Protein AF-A0A2X0MAC1-F1 (afdb_monomer_lite)

Radius of gyration: 26.38 Å; chains: 1; bounding box: 80×85×60 Å

Secondary structure (DSSP, 8-state):
------------------------HHHHHHH-GGGGSHHHHHHHS--GGGGTT-HHHHHHHHHHHHHHHHHHHHTTTTSS-SS----SHHHHHHT-BTTTBS-TTHHHHHHHHT---------PPPP--

Sequence (129 aa):
MASSSTSTSTAEPTVAHSPHAPLTATSYLSSLPELSTARGQFLYSSFSSRKQSNPTGYAGALSWWRNQLVHMTSQALLGDHRLVIKVDDDLRHLLRTHKLGRPASLATVIVSHKSRPFIASSQIAPLGT

InterPro domains:
  IPR058720 CHMP7, N-terminal winged helix domain [PF25880] (37-111)

pLDDT: mean 74.37, std 16.64, range [36.12, 91.56]

Organism: NCBI:txid796604

Foldseek 3Di:
DDDDDDDDDDDDDDPDDDPPDPPALQVVCVPDVCCVDVNVLVLLDACLVCCVVCVPSVVVSLVVVVVSVLVCLCVCNQHPHNPDHDPDVVSQVSNAYPPNGGRPNPVVSVVVVVDDDDPPPDDDDDDDD

Structure (mmCIF, N/CA/C/O backbone):
data_AF-A0A2X0MAC1-F1
#
_entry.id   AF-A0A2X0MAC1-F1
#
loop_
_atom_site.group_PDB
_atom_site.id
_atom_site.type_symbol
_atom_site.label_atom_id
_atom_site.label_alt_id
_atom_site.label_comp_id
_atom_site.label_asym_id
_atom_site.label_entity_id
_atom_site.label_seq_id
_atom_site.pdbx_PDB_ins_code
_atom_site.Cartn_x
_atom_site.Cartn_y
_atom_site.Cartn_z
_atom_site.occupancy
_atom_site.B_iso_or_equiv
_atom_site.auth_seq_id
_atom_site.auth_comp_id
_atom_site.auth_asym_id
_atom_site.auth_ato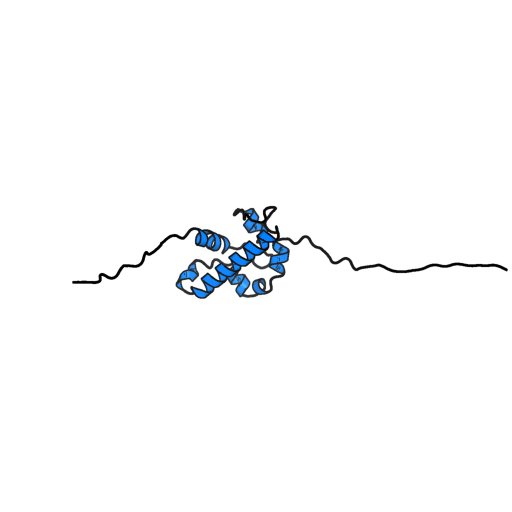m_id
_atom_site.pdbx_PDB_model_num
ATOM 1 N N . MET A 1 1 ? -36.566 48.972 48.754 1.00 41.34 1 MET A N 1
ATOM 2 C CA . MET A 1 1 ? -37.464 49.066 47.581 1.00 41.34 1 MET A CA 1
ATOM 3 C C . MET A 1 1 ? -36.609 48.724 46.359 1.00 41.34 1 MET A C 1
ATOM 5 O O . MET A 1 1 ? -35.685 49.474 46.098 1.00 41.34 1 MET A O 1
ATOM 9 N N . ALA A 1 2 ? -36.548 47.442 45.967 1.00 36.12 2 ALA A N 1
ATOM 10 C CA . ALA A 1 2 ? -37.286 46.802 44.849 1.00 36.12 2 ALA A CA 1
ATOM 11 C C . ALA A 1 2 ? -36.874 47.388 43.468 1.00 36.12 2 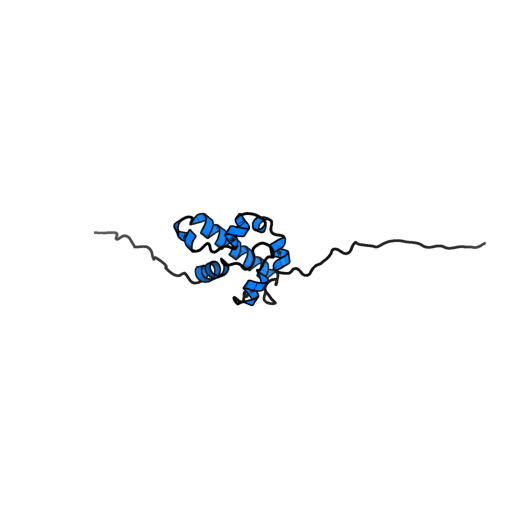ALA A C 1
ATOM 13 O O . ALA A 1 2 ? -37.107 48.571 43.257 1.00 36.12 2 ALA A O 1
ATOM 14 N N . SER A 1 3 ? -36.058 46.702 42.635 1.00 43.44 3 SER A N 1
ATOM 15 C CA . SER A 1 3 ? -36.417 45.664 41.611 1.00 43.44 3 SER A CA 1
ATOM 16 C C . SER A 1 3 ? -37.178 46.283 40.409 1.00 43.44 3 SER A C 1
ATOM 18 O O . SER A 1 3 ? -38.084 47.060 40.663 1.00 43.44 3 SER A O 1
ATOM 20 N N . SER A 1 4 ? -36.950 46.070 39.097 1.00 45.94 4 SER A N 1
ATOM 21 C CA . SER A 1 4 ? -36.259 45.079 38.229 1.00 45.94 4 SER A CA 1
ATOM 22 C C . SER A 1 4 ? -36.074 45.699 36.808 1.00 45.94 4 SER A C 1
ATOM 24 O O . SER A 1 4 ? -36.773 46.657 36.486 1.00 45.94 4 SER A O 1
ATOM 26 N N . SER A 1 5 ? -35.219 45.209 35.892 1.00 47.75 5 SER A N 1
ATOM 27 C CA . SER A 1 5 ? -35.612 44.232 34.844 1.00 47.75 5 SER A CA 1
ATOM 28 C C . SER A 1 5 ? -34.435 43.715 33.988 1.00 47.75 5 SER A C 1
ATOM 30 O O . SER A 1 5 ? -33.442 44.396 33.757 1.00 47.75 5 SER A O 1
ATOM 32 N N . THR A 1 6 ? -34.643 42.480 33.538 1.00 44.31 6 THR A N 1
ATOM 33 C CA . THR A 1 6 ? -33.845 41.434 32.873 1.00 44.31 6 THR A CA 1
ATOM 34 C C . THR A 1 6 ? -33.400 41.712 31.424 1.00 44.31 6 THR A C 1
ATOM 36 O O . THR A 1 6 ? -34.166 42.298 30.666 1.00 44.31 6 THR A O 1
ATOM 39 N N . SER A 1 7 ? -32.252 41.155 30.991 1.00 40.72 7 SER A N 1
ATOM 40 C CA . SER A 1 7 ? -32.141 40.320 29.767 1.00 40.72 7 SER A CA 1
ATOM 41 C C . SER A 1 7 ? -30.774 39.632 29.630 1.00 40.72 7 SER A C 1
ATOM 43 O O . SER A 1 7 ? -29.734 40.252 29.438 1.00 40.72 7 SER A O 1
ATOM 45 N N . THR A 1 8 ? -30.844 38.311 29.740 1.00 48.38 8 THR A N 1
ATOM 46 C CA . THR A 1 8 ? -29.869 37.267 29.423 1.00 48.38 8 THR A CA 1
ATOM 47 C C . THR A 1 8 ? -29.394 37.315 27.967 1.00 48.38 8 THR A C 1
ATOM 49 O O . THR A 1 8 ? -30.222 37.434 27.072 1.00 48.38 8 THR A O 1
ATOM 52 N N . SER A 1 9 ? -28.098 37.084 27.719 1.00 39.25 9 SER A N 1
ATOM 53 C CA . SER A 1 9 ? -27.630 36.309 26.555 1.00 39.25 9 SER A CA 1
ATOM 54 C C . SER A 1 9 ? -26.183 35.851 26.768 1.00 39.25 9 SER A C 1
ATOM 56 O O . SER A 1 9 ? -25.238 36.401 26.207 1.00 39.25 9 SER A O 1
ATOM 58 N N . THR A 1 10 ? -26.012 34.828 27.604 1.00 48.50 10 THR A N 1
ATOM 59 C CA . THR A 1 1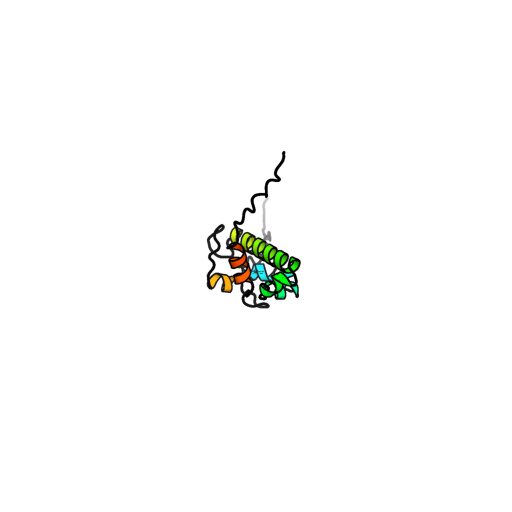0 ? -24.823 33.967 27.591 1.00 48.50 10 THR A CA 1
ATOM 60 C C . THR A 1 10 ? -24.795 33.236 26.252 1.00 48.50 10 THR A C 1
ATOM 62 O O . THR A 1 10 ? -25.620 32.358 26.014 1.00 48.50 10 THR A O 1
ATOM 65 N N . ALA A 1 11 ? -23.878 33.622 25.369 1.00 50.44 11 ALA A N 1
ATOM 66 C CA . ALA A 1 11 ? -23.614 32.928 24.118 1.00 50.44 11 ALA A CA 1
ATOM 67 C C . ALA A 1 11 ? -22.280 32.178 24.221 1.00 50.44 11 ALA A C 1
ATOM 69 O O . ALA A 1 11 ? -21.219 32.754 24.023 1.00 50.44 11 ALA A O 1
ATOM 70 N N . GLU A 1 12 ? -22.359 30.888 24.525 1.00 46.25 12 GLU A N 1
ATOM 71 C CA . GLU A 1 12 ? -21.415 29.839 24.116 1.00 46.25 12 GLU A CA 1
ATOM 72 C C . GLU A 1 12 ? -22.230 28.522 24.162 1.00 46.25 12 GLU A C 1
ATOM 74 O O . GLU A 1 12 ? -23.101 28.439 25.034 1.00 46.25 12 GLU A O 1
ATOM 79 N N . PRO A 1 13 ? -22.068 27.510 23.277 1.00 47.81 13 PRO A N 1
ATOM 80 C CA . PRO A 1 13 ? -20.915 27.199 22.433 1.00 47.81 13 PRO A CA 1
ATOM 81 C C . PRO A 1 13 ? -21.253 26.874 20.963 1.00 47.81 13 PRO A C 1
ATOM 83 O O . PRO A 1 13 ? -22.250 26.240 20.635 1.00 47.81 13 PRO A O 1
ATOM 86 N N . THR A 1 14 ? -20.362 27.207 20.033 1.00 47.03 14 THR A N 1
ATOM 87 C CA . THR A 1 14 ? -20.291 26.487 18.751 1.00 47.03 14 THR A CA 1
ATOM 88 C C . THR A 1 14 ? -18.861 26.021 18.581 1.00 47.03 14 THR A C 1
ATOM 90 O O . THR A 1 14 ? -18.046 26.635 17.899 1.00 47.03 14 THR A O 1
ATOM 93 N N . VAL A 1 15 ? -18.554 24.917 19.265 1.00 52.28 15 VAL A N 1
ATOM 94 C CA . VAL A 1 15 ? -17.425 24.071 18.896 1.00 52.28 15 VAL A CA 1
ATOM 95 C C . VAL A 1 15 ? -17.718 23.611 17.475 1.00 52.28 15 VAL A C 1
ATOM 97 O O . VAL A 1 15 ? -18.668 22.868 17.228 1.00 52.28 15 VAL A O 1
ATOM 100 N N . ALA A 1 16 ? -16.959 24.160 16.532 1.00 45.25 16 ALA A N 1
ATOM 101 C CA . ALA A 1 16 ? -17.031 23.815 15.129 1.00 45.25 16 ALA A CA 1
ATOM 102 C C . ALA A 1 16 ? -16.991 22.289 14.988 1.00 45.25 16 ALA A C 1
ATOM 104 O O . ALA A 1 16 ? -16.062 21.630 15.461 1.00 45.25 16 ALA A O 1
ATOM 105 N N . HIS A 1 17 ? -18.025 21.742 14.353 1.00 41.03 17 HIS A N 1
ATOM 106 C CA . HIS A 1 17 ? -18.073 20.352 13.939 1.00 41.03 17 HIS A CA 1
ATOM 107 C C . HIS A 1 17 ? -16.820 20.058 13.107 1.00 41.03 17 HIS A C 1
ATOM 109 O O . HIS A 1 17 ? -16.718 20.463 11.949 1.00 41.03 17 HIS A O 1
ATOM 115 N N . SER A 1 18 ? -15.855 19.357 13.704 1.00 48.84 18 SER A N 1
ATOM 116 C CA . SER A 1 18 ? -14.826 18.670 12.931 1.00 48.84 18 SER A CA 1
ATOM 117 C C . SER A 1 18 ? -15.547 17.668 12.029 1.00 48.84 18 SER A C 1
ATOM 119 O O . SER A 1 18 ? -16.379 16.909 12.536 1.00 48.84 18 SER A O 1
ATOM 121 N N . PRO A 1 19 ? -15.284 17.638 10.713 1.00 47.62 19 PRO A N 1
ATOM 122 C CA . PRO A 1 19 ? -15.889 16.652 9.840 1.00 47.62 19 PRO A CA 1
ATOM 123 C C . PRO A 1 19 ? -15.240 15.306 10.164 1.00 47.62 19 PRO A C 1
ATOM 125 O O . PRO A 1 19 ? -14.217 14.936 9.593 1.00 47.62 19 PRO A O 1
ATOM 128 N N . HIS A 1 20 ? -15.811 14.574 11.118 1.00 49.28 20 HIS A N 1
ATOM 129 C CA . HIS A 1 20 ? -15.463 13.187 11.399 1.00 49.28 20 HIS A CA 1
ATOM 130 C C . HIS A 1 20 ? -16.035 12.335 10.256 1.00 49.28 20 HIS A C 1
ATOM 132 O O . HIS A 1 20 ? -17.020 11.615 10.405 1.00 49.28 20 HIS A O 1
ATOM 138 N N . ALA A 1 21 ? -15.458 12.481 9.060 1.00 52.75 21 ALA A N 1
ATOM 139 C CA . ALA A 1 21 ? -15.690 11.540 7.982 1.00 52.75 21 ALA A CA 1
ATOM 140 C C . ALA A 1 21 ? -15.327 10.148 8.521 1.00 52.75 21 ALA A C 1
ATOM 142 O O . ALA A 1 21 ? -14.303 10.025 9.206 1.00 52.75 21 ALA A O 1
ATOM 143 N N . PRO A 1 22 ? -16.134 9.104 8.264 1.00 54.84 22 PRO A N 1
ATOM 144 C CA . PRO A 1 22 ? -15.740 7.753 8.626 1.00 54.84 22 PRO A CA 1
ATOM 145 C C . PRO A 1 22 ? -14.348 7.514 8.041 1.00 54.84 22 PRO A C 1
ATOM 147 O O . PRO A 1 22 ? -14.133 7.707 6.839 1.00 54.84 22 PRO A O 1
ATOM 150 N N . LEU A 1 23 ? -13.387 7.170 8.903 1.00 68.81 23 LEU A N 1
ATOM 151 C CA . LEU A 1 23 ? -12.051 6.788 8.471 1.00 68.81 23 LEU A CA 1
ATOM 152 C C . LEU A 1 23 ? -12.233 5.532 7.622 1.00 68.81 23 LEU A C 1
ATOM 154 O O . LEU A 1 23 ? -12.421 4.434 8.127 1.00 68.81 23 LEU A O 1
ATOM 158 N N . THR A 1 24 ? -12.280 5.722 6.312 1.00 81.69 24 THR A N 1
ATOM 159 C CA . THR A 1 24 ? -12.315 4.643 5.333 1.00 81.69 24 THR A CA 1
ATOM 160 C C . THR A 1 24 ? -10.892 4.374 4.878 1.00 81.69 24 THR A C 1
ATOM 162 O O . THR A 1 24 ? -10.056 5.285 4.844 1.00 81.69 24 THR A O 1
ATOM 165 N N . ALA A 1 25 ? -10.614 3.133 4.475 1.00 84.56 25 ALA A N 1
ATOM 166 C CA . ALA A 1 25 ? -9.341 2.759 3.863 1.00 84.56 25 ALA A CA 1
ATOM 167 C C . ALA A 1 25 ? -8.909 3.757 2.772 1.00 84.56 25 ALA A C 1
ATOM 169 O O . ALA A 1 25 ? -7.770 4.220 2.758 1.00 84.56 25 ALA A O 1
ATOM 170 N N . THR A 1 26 ? -9.846 4.165 1.916 1.00 84.56 26 THR A N 1
ATOM 171 C CA . THR A 1 26 ? -9.613 5.107 0.818 1.00 84.56 26 THR A CA 1
ATOM 172 C C . THR A 1 26 ? -9.228 6.507 1.296 1.00 84.56 26 THR A C 1
ATOM 174 O O . THR A 1 26 ? -8.325 7.116 0.719 1.00 84.56 26 THR A O 1
ATOM 177 N N . SER A 1 27 ? -9.879 7.025 2.344 1.00 84.12 27 SER A N 1
ATOM 178 C CA . SER A 1 27 ? -9.550 8.337 2.919 1.00 84.12 27 SER A CA 1
ATOM 179 C C . SER A 1 27 ? -8.162 8.326 3.554 1.00 84.12 27 SER A C 1
ATOM 181 O O . SER A 1 27 ? -7.368 9.238 3.325 1.00 84.12 27 SER A O 1
ATOM 183 N N . TYR A 1 28 ? -7.841 7.261 4.293 1.00 87.69 28 TYR A N 1
ATOM 184 C CA . TYR A 1 28 ? -6.519 7.072 4.882 1.00 87.69 28 TYR A CA 1
ATOM 185 C C . TYR A 1 28 ? -5.433 7.016 3.802 1.00 87.69 28 TYR A C 1
ATOM 187 O O . TYR A 1 28 ? -4.490 7.801 3.836 1.00 87.69 28 TYR A O 1
ATOM 195 N N . LEU A 1 29 ? -5.602 6.178 2.776 1.00 86.69 29 LEU A N 1
ATOM 196 C CA . LEU A 1 29 ? -4.648 6.083 1.669 1.00 86.69 29 LEU A CA 1
ATOM 197 C C . LEU A 1 29 ? -4.499 7.415 0.919 1.00 86.69 29 LEU A C 1
ATOM 199 O O . LEU A 1 29 ? -3.397 7.787 0.531 1.00 86.69 29 LEU A O 1
ATOM 203 N N . SER A 1 30 ? -5.585 8.169 0.752 1.00 84.44 30 SER A N 1
ATOM 204 C CA . SER A 1 30 ? -5.539 9.478 0.088 1.00 84.44 30 SER A CA 1
ATOM 205 C C . SER A 1 30 ? -4.810 10.544 0.913 1.00 84.44 30 SER A C 1
ATOM 207 O O . SER A 1 30 ? -4.273 11.484 0.330 1.00 84.44 30 SER A O 1
ATOM 209 N N . SER A 1 31 ? -4.754 10.396 2.242 1.00 85.50 31 SER A N 1
ATOM 210 C CA . SER A 1 31 ? -3.979 11.285 3.119 1.00 85.50 31 SER A CA 1
ATOM 211 C C . SER A 1 31 ? -2.470 11.022 3.101 1.00 85.50 31 SER A C 1
ATOM 213 O O . SER A 1 31 ? -1.703 11.887 3.520 1.00 85.50 31 SER A O 1
ATOM 215 N N . LEU A 1 32 ? -2.017 9.863 2.607 1.00 86.00 32 LEU A N 1
ATOM 216 C CA . LEU A 1 32 ? -0.594 9.531 2.602 1.00 86.00 32 LEU A CA 1
ATOM 217 C C . LEU A 1 32 ? 0.132 10.315 1.494 1.00 86.00 32 LEU A C 1
ATOM 219 O O . LEU A 1 32 ? -0.119 10.078 0.306 1.00 86.00 32 LEU A O 1
ATOM 223 N N . PRO A 1 33 ? 1.098 11.191 1.833 1.00 82.81 33 PRO A N 1
ATOM 224 C CA . PRO A 1 33 ? 1.821 11.978 0.835 1.00 82.81 33 PRO A CA 1
ATOM 225 C C . PRO A 1 33 ? 2.664 11.091 -0.087 1.00 82.81 33 PRO A C 1
ATOM 227 O O . PRO A 1 33 ? 2.868 11.418 -1.249 1.00 82.81 33 PRO A O 1
ATOM 230 N N . GLU A 1 34 ? 3.101 9.920 0.379 1.00 82.62 34 GLU A N 1
ATOM 231 C CA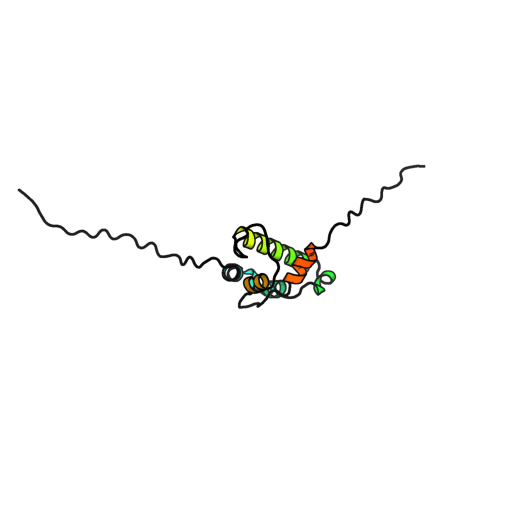 . GLU A 1 34 ? 3.873 8.972 -0.429 1.00 82.62 34 GLU A CA 1
ATOM 232 C C . GLU A 1 34 ? 3.086 8.476 -1.653 1.00 82.62 34 GLU A C 1
ATOM 234 O O . GLU A 1 34 ? 3.680 8.241 -2.708 1.00 82.62 34 GLU A O 1
ATOM 239 N N . LEU A 1 35 ? 1.753 8.389 -1.548 1.00 82.88 35 LEU A N 1
ATOM 240 C CA . LEU A 1 35 ? 0.872 7.946 -2.629 1.00 82.88 35 LEU A CA 1
ATOM 241 C C . LEU A 1 35 ? 0.590 9.026 -3.679 1.00 82.88 35 LEU A C 1
ATOM 243 O O . LEU A 1 35 ? 0.162 8.697 -4.784 1.00 82.88 35 LEU A O 1
ATOM 247 N N . SER A 1 36 ? 0.869 10.298 -3.386 1.00 79.81 36 SER A N 1
ATOM 248 C CA . SER A 1 36 ? 0.727 11.388 -4.360 1.00 79.81 36 SER A CA 1
ATOM 249 C C . SER A 1 36 ? 1.945 11.545 -5.281 1.00 79.81 36 SER A C 1
ATOM 251 O O . SER A 1 36 ? 1.895 12.314 -6.240 1.00 79.81 36 SER A O 1
ATOM 253 N N . THR A 1 37 ? 3.022 10.797 -5.026 1.00 85.75 37 THR A N 1
ATOM 254 C CA . THR A 1 37 ? 4.301 10.900 -5.744 1.00 85.75 37 THR A CA 1
ATOM 255 C C . THR A 1 37 ? 4.531 9.742 -6.722 1.00 85.75 37 THR A C 1
ATOM 257 O O . THR A 1 37 ? 3.795 8.753 -6.746 1.00 85.75 37 THR A O 1
ATOM 260 N N . ALA A 1 38 ? 5.630 9.804 -7.486 1.00 85.44 38 ALA A N 1
ATOM 261 C CA . ALA A 1 38 ? 6.113 8.688 -8.308 1.00 85.44 38 ALA A CA 1
ATOM 262 C C . ALA A 1 38 ? 6.349 7.398 -7.494 1.00 85.44 38 ALA A C 1
ATOM 264 O O . ALA A 1 38 ? 6.238 6.292 -8.026 1.00 85.44 38 ALA A O 1
ATOM 265 N N . ARG A 1 39 ? 6.623 7.521 -6.186 1.00 85.00 39 ARG A N 1
ATOM 266 C CA . ARG A 1 39 ? 6.733 6.371 -5.283 1.00 85.00 39 ARG A CA 1
ATOM 267 C C . ARG A 1 39 ? 5.393 5.655 -5.124 1.00 85.00 39 ARG A C 1
ATOM 269 O O . ARG A 1 39 ? 5.376 4.431 -5.136 1.00 85.00 39 ARG A O 1
ATOM 276 N N . GLY A 1 40 ? 4.283 6.389 -5.059 1.00 86.31 40 GLY A N 1
ATOM 277 C CA . GLY A 1 40 ? 2.931 5.831 -5.033 1.00 86.31 40 GLY A CA 1
ATOM 278 C C . GLY A 1 40 ? 2.608 5.009 -6.277 1.00 86.31 40 GLY A C 1
ATOM 279 O O . GLY A 1 40 ? 2.154 3.870 -6.165 1.00 86.31 40 GLY A O 1
ATOM 280 N N . GLN A 1 41 ? 2.944 5.543 -7.455 1.00 87.75 41 GLN A N 1
ATOM 281 C CA . GLN A 1 41 ? 2.821 4.822 -8.728 1.00 87.75 41 GLN A CA 1
ATOM 282 C C . GLN A 1 41 ? 3.610 3.507 -8.698 1.00 87.75 41 GLN A C 1
ATOM 284 O O . GLN A 1 41 ? 3.075 2.450 -9.029 1.00 87.75 41 GLN A O 1
ATOM 289 N N . PHE A 1 42 ? 4.858 3.542 -8.218 1.00 88.19 42 PHE A N 1
ATOM 290 C CA . PHE A 1 42 ? 5.669 2.335 -8.059 1.00 88.19 42 PHE A CA 1
ATOM 291 C C . PHE A 1 42 ? 5.041 1.329 -7.081 1.00 88.19 42 PHE A C 1
ATOM 293 O O . PHE A 1 42 ? 4.960 0.143 -7.398 1.00 88.19 42 PHE A O 1
ATOM 300 N N . LEU A 1 43 ? 4.546 1.792 -5.930 1.00 88.56 43 LEU A N 1
ATOM 301 C CA . LEU A 1 43 ? 3.906 0.949 -4.919 1.00 88.56 43 LEU A CA 1
ATOM 302 C C . LEU A 1 43 ? 2.639 0.263 -5.438 1.00 88.56 43 LEU A C 1
ATOM 304 O O . LEU A 1 43 ? 2.378 -0.867 -5.032 1.00 88.56 43 LEU A O 1
ATOM 308 N N . TYR A 1 44 ? 1.861 0.907 -6.312 1.00 89.75 44 TYR A N 1
ATOM 309 C CA . TYR A 1 44 ? 0.633 0.340 -6.890 1.00 89.75 44 TYR A CA 1
ATOM 310 C C . TYR A 1 44 ? 0.889 -0.487 -8.155 1.00 89.75 44 TYR A C 1
ATOM 312 O O . TYR A 1 44 ? 0.089 -1.364 -8.486 1.00 89.75 44 TYR A O 1
ATOM 320 N N . SER A 1 45 ? 2.016 -0.259 -8.829 1.00 87.44 45 SER A N 1
ATOM 321 C CA . SER A 1 45 ? 2.442 -1.034 -9.994 1.00 87.44 45 SER A CA 1
ATOM 322 C C . SER A 1 45 ? 2.909 -2.449 -9.634 1.00 87.44 45 SER A C 1
ATOM 324 O O . SER A 1 45 ? 3.282 -2.740 -8.498 1.00 87.44 45 SER A O 1
ATOM 326 N N . SER A 1 46 ? 2.940 -3.347 -10.620 1.00 82.62 46 SER A N 1
ATOM 327 C CA . SER A 1 46 ? 3.538 -4.672 -10.437 1.00 82.62 46 SER A CA 1
ATOM 328 C C . SER A 1 46 ? 5.065 -4.564 -10.343 1.00 82.62 46 SER A C 1
ATOM 330 O O . SER A 1 46 ? 5.747 -4.373 -11.348 1.00 82.62 46 SER A O 1
ATOM 332 N N . PHE A 1 47 ? 5.615 -4.682 -9.131 1.00 84.00 47 PHE A N 1
ATOM 333 C CA . PHE A 1 47 ? 7.061 -4.604 -8.889 1.00 84.00 47 PHE A CA 1
ATOM 334 C C . PHE A 1 47 ? 7.754 -5.975 -8.775 1.00 84.00 47 PHE A C 1
ATOM 336 O O . PHE A 1 47 ? 8.954 -6.034 -8.505 1.00 84.00 47 PHE A O 1
ATOM 343 N N . SER A 1 48 ? 7.044 -7.085 -9.003 1.00 79.31 48 SER A N 1
ATOM 344 C CA . SER A 1 48 ? 7.582 -8.456 -8.903 1.00 79.31 48 SER A CA 1
ATOM 345 C C . SER A 1 48 ? 8.738 -8.712 -9.872 1.00 79.31 48 SER A C 1
ATOM 347 O O . SER A 1 48 ? 9.735 -9.324 -9.489 1.00 79.31 48 SER A O 1
ATOM 349 N N . SER A 1 49 ? 8.648 -8.190 -11.099 1.00 76.81 49 SER A N 1
ATOM 350 C CA . SER A 1 49 ? 9.702 -8.289 -12.122 1.00 76.81 49 SER A CA 1
ATOM 351 C C . SER A 1 49 ? 10.994 -7.571 -11.721 1.00 76.81 49 SER A C 1
ATOM 353 O O . SER A 1 49 ? 12.079 -7.930 -12.171 1.00 76.81 49 SER A O 1
ATOM 355 N N . ARG A 1 50 ? 10.903 -6.583 -10.823 1.00 74.50 50 ARG A N 1
ATOM 356 C CA . ARG A 1 50 ? 12.042 -5.776 -10.377 1.00 74.50 50 ARG A CA 1
ATOM 357 C C . ARG A 1 50 ? 12.815 -6.396 -9.213 1.00 74.50 50 ARG A C 1
ATOM 359 O O . ARG A 1 50 ? 13.809 -5.828 -8.774 1.00 74.50 50 ARG A O 1
ATOM 366 N N . LYS A 1 51 ? 12.410 -7.578 -8.734 1.00 78.44 51 LYS A N 1
ATOM 367 C CA . LYS A 1 51 ? 13.101 -8.306 -7.657 1.00 78.44 51 LYS A CA 1
ATOM 368 C C . LYS A 1 51 ? 14.590 -8.537 -7.958 1.00 78.44 51 LYS A C 1
ATOM 370 O O . LYS A 1 51 ? 15.398 -8.483 -7.040 1.00 78.44 51 LYS A O 1
ATOM 375 N N . GLN A 1 52 ? 14.941 -8.782 -9.223 1.00 74.69 52 GLN A N 1
ATOM 376 C CA . GLN A 1 52 ? 16.326 -9.023 -9.652 1.00 74.69 52 GLN A CA 1
ATOM 377 C C . GLN A 1 52 ? 17.075 -7.738 -10.035 1.00 74.69 52 GLN A C 1
ATOM 379 O O . GLN A 1 52 ? 18.268 -7.640 -9.781 1.00 74.69 52 GLN A O 1
ATOM 384 N N . SER A 1 53 ? 16.394 -6.741 -10.609 1.00 84.19 53 SER A N 1
ATOM 385 C CA . SER A 1 53 ? 17.034 -5.508 -11.093 1.00 84.19 53 SER A CA 1
ATOM 386 C C . SER A 1 53 ? 17.120 -4.389 -10.052 1.00 84.19 53 SER A C 1
AT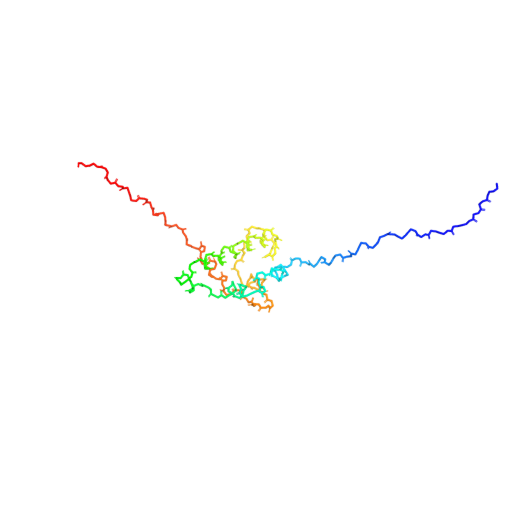OM 388 O O . SER A 1 53 ? 17.986 -3.527 -10.153 1.00 84.19 53 SER A O 1
ATOM 390 N N . ASN A 1 54 ? 16.246 -4.377 -9.042 1.00 82.81 54 ASN A N 1
ATOM 391 C CA . ASN A 1 54 ? 16.311 -3.446 -7.915 1.00 82.81 54 ASN A CA 1
ATOM 392 C C . ASN A 1 54 ? 15.796 -4.122 -6.626 1.00 82.81 54 ASN A C 1
ATOM 394 O O . ASN A 1 54 ? 14.643 -3.909 -6.222 1.00 82.81 54 ASN A O 1
ATOM 398 N N . PRO A 1 55 ? 16.640 -4.938 -5.965 1.00 83.94 55 PRO A N 1
ATOM 399 C CA . PRO A 1 55 ? 16.247 -5.678 -4.768 1.00 83.94 55 PRO A CA 1
ATOM 400 C C . PRO A 1 55 ? 15.901 -4.756 -3.589 1.00 83.94 55 PRO A C 1
ATOM 402 O O . PRO A 1 55 ? 14.977 -5.050 -2.830 1.00 83.94 55 PRO A O 1
ATOM 405 N N . THR A 1 56 ? 16.576 -3.610 -3.462 1.00 85.44 56 THR A N 1
ATOM 406 C CA . THR A 1 56 ? 16.332 -2.631 -2.392 1.00 85.44 56 THR A CA 1
ATOM 407 C C . THR A 1 56 ? 14.958 -1.978 -2.524 1.00 85.44 56 THR A C 1
ATOM 409 O O . THR A 1 56 ? 14.201 -1.917 -1.556 1.00 85.44 56 THR A O 1
ATOM 412 N N . GLY A 1 57 ? 14.590 -1.534 -3.730 1.00 84.50 57 GLY A N 1
ATOM 413 C CA . GLY A 1 57 ? 13.276 -0.951 -4.003 1.00 84.50 57 GLY A CA 1
ATOM 414 C C . GLY A 1 57 ? 12.144 -1.963 -3.828 1.00 84.50 57 GLY A C 1
ATOM 415 O O . GLY A 1 57 ? 11.104 -1.629 -3.263 1.00 84.50 57 GLY A O 1
ATOM 416 N N . TYR A 1 58 ? 12.372 -3.215 -4.240 1.00 86.12 58 TYR A N 1
ATOM 417 C CA . TYR A 1 58 ? 11.445 -4.323 -4.008 1.00 86.12 58 TYR A CA 1
ATOM 418 C C . TYR A 1 58 ? 11.204 -4.562 -2.507 1.00 86.12 58 TYR A C 1
ATOM 420 O O . TYR A 1 58 ? 10.057 -4.587 -2.059 1.00 86.12 58 TYR A O 1
ATOM 428 N N . ALA A 1 59 ? 12.272 -4.682 -1.710 1.00 86.81 59 ALA A N 1
ATOM 429 C CA . ALA A 1 59 ? 12.171 -4.885 -0.265 1.00 86.81 59 ALA A CA 1
ATOM 430 C C . ALA A 1 59 ? 11.503 -3.693 0.445 1.00 86.81 59 ALA A C 1
ATOM 432 O O . ALA A 1 59 ? 10.656 -3.887 1.318 1.00 86.81 59 ALA A O 1
ATOM 433 N N . GLY A 1 60 ? 11.828 -2.464 0.033 1.00 88.56 60 GLY A N 1
ATOM 434 C CA . GLY A 1 60 ? 11.210 -1.248 0.557 1.00 88.56 60 GLY A CA 1
ATOM 435 C C . GLY A 1 60 ? 9.711 -1.165 0.261 1.00 88.56 60 GLY A C 1
ATOM 436 O O . GLY A 1 60 ? 8.931 -0.846 1.156 1.00 88.56 60 GLY A O 1
ATOM 437 N N . ALA A 1 61 ? 9.290 -1.504 -0.961 1.00 89.31 61 ALA A N 1
ATOM 438 C CA . ALA A 1 61 ? 7.876 -1.540 -1.333 1.00 89.31 61 ALA A CA 1
ATOM 439 C C . ALA A 1 61 ? 7.094 -2.611 -0.562 1.00 89.31 61 ALA A C 1
ATOM 441 O O . ALA A 1 61 ? 5.980 -2.351 -0.108 1.00 89.31 61 ALA A O 1
ATOM 442 N N . LEU A 1 62 ? 7.688 -3.793 -0.365 1.00 89.25 62 LEU A N 1
ATOM 443 C CA . LEU A 1 62 ? 7.101 -4.835 0.475 1.00 89.25 62 LEU A CA 1
ATOM 444 C C . LEU A 1 62 ? 6.939 -4.371 1.922 1.00 89.25 62 LEU A C 1
ATOM 446 O O . LEU A 1 62 ? 5.859 -4.519 2.486 1.00 89.25 62 LEU A O 1
ATOM 450 N N . SER A 1 63 ? 7.997 -3.820 2.520 1.00 89.62 63 SER A N 1
ATOM 451 C CA . SER A 1 63 ? 7.970 -3.334 3.903 1.00 89.62 63 SER A CA 1
ATOM 452 C C . SER A 1 63 ? 6.905 -2.254 4.092 1.00 89.62 63 SER A C 1
ATOM 454 O O . SER A 1 63 ? 6.105 -2.322 5.023 1.00 89.62 63 SER A O 1
ATOM 456 N N . TRP A 1 64 ? 6.814 -1.322 3.139 1.00 91.56 64 TRP A N 1
ATOM 457 C CA . TRP A 1 64 ? 5.786 -0.290 3.140 1.00 91.56 64 TRP A CA 1
ATOM 458 C C . TRP A 1 64 ? 4.377 -0.892 3.132 1.00 91.56 64 TRP A C 1
ATOM 460 O O . TRP A 1 64 ? 3.600 -0.618 4.042 1.00 91.56 64 TRP A O 1
ATOM 470 N N . TRP A 1 65 ? 4.066 -1.776 2.175 1.00 91.25 65 TRP A N 1
ATOM 471 C CA . TRP A 1 65 ? 2.745 -2.411 2.104 1.00 91.25 65 TRP A CA 1
ATOM 472 C C . TRP A 1 65 ? 2.406 -3.188 3.373 1.00 91.25 65 TRP A C 1
ATOM 474 O O . TRP A 1 65 ? 1.269 -3.137 3.828 1.00 91.25 65 TRP A O 1
ATOM 484 N N . ARG A 1 66 ? 3.380 -3.877 3.974 1.00 89.19 66 ARG A N 1
ATOM 485 C CA . ARG A 1 66 ? 3.181 -4.605 5.234 1.00 89.19 66 ARG A CA 1
ATOM 486 C C . ARG A 1 66 ? 2.795 -3.661 6.365 1.00 89.19 66 ARG A C 1
ATOM 488 O O . ARG A 1 66 ? 1.804 -3.915 7.040 1.00 89.19 66 ARG A O 1
ATOM 495 N N . ASN A 1 67 ? 3.533 -2.568 6.537 1.00 90.44 67 ASN A N 1
ATOM 496 C CA . ASN A 1 67 ? 3.257 -1.596 7.591 1.00 90.44 67 ASN A CA 1
ATOM 497 C C . ASN A 1 67 ? 1.881 -0.948 7.405 1.00 90.44 67 ASN A C 1
ATOM 499 O O . ASN A 1 67 ? 1.127 -0.835 8.368 1.00 90.44 67 ASN A O 1
ATOM 503 N N . GLN A 1 68 ? 1.526 -0.599 6.165 1.00 90.25 68 GLN A N 1
ATOM 504 C CA . GLN A 1 68 ? 0.221 -0.015 5.864 1.00 90.25 68 GLN A CA 1
ATOM 505 C C . GLN A 1 68 ? -0.918 -1.003 6.104 1.00 90.25 68 GLN A C 1
ATOM 507 O O . GLN A 1 68 ? -1.884 -0.663 6.774 1.00 90.25 68 GLN A O 1
ATOM 512 N N . LEU A 1 69 ? -0.795 -2.245 5.633 1.00 89.00 69 LEU A N 1
ATOM 513 C CA . LEU A 1 69 ? -1.810 -3.272 5.864 1.00 89.00 69 LEU A CA 1
ATOM 514 C C . LEU A 1 69 ? -2.000 -3.548 7.360 1.00 89.00 69 LEU A C 1
ATOM 516 O O . LEU A 1 69 ? -3.135 -3.585 7.823 1.00 89.00 69 LEU A O 1
ATOM 520 N N . VAL A 1 70 ? -0.919 -3.668 8.135 1.00 89.00 70 VAL A N 1
ATOM 521 C CA . VAL A 1 70 ? -0.996 -3.852 9.595 1.00 89.00 70 VAL A CA 1
ATOM 522 C C . VAL A 1 70 ? -1.681 -2.661 10.265 1.00 89.00 70 VAL A C 1
ATOM 524 O O . VAL A 1 70 ? -2.594 -2.860 11.063 1.00 89.00 70 VAL A O 1
ATOM 527 N N . HIS A 1 71 ? -1.293 -1.434 9.912 1.00 89.19 71 HIS A N 1
ATOM 528 C CA . HIS A 1 71 ? -1.888 -0.220 10.469 1.00 89.19 71 HIS A CA 1
ATOM 529 C C . HIS A 1 71 ? -3.377 -0.093 10.120 1.00 89.19 71 HIS A C 1
ATOM 531 O O . HIS A 1 71 ? -4.208 0.183 10.978 1.00 89.19 71 HIS A O 1
ATOM 537 N N . MET A 1 72 ? -3.746 -0.341 8.865 1.00 88.00 72 MET A N 1
ATOM 538 C CA . MET A 1 72 ? -5.141 -0.278 8.434 1.00 88.00 72 MET A CA 1
ATOM 539 C C . MET A 1 72 ? -5.992 -1.367 9.094 1.00 88.00 72 MET A C 1
ATOM 541 O O . MET A 1 72 ? -7.154 -1.127 9.410 1.00 88.00 72 MET A O 1
ATOM 545 N N . THR A 1 73 ? -5.417 -2.543 9.351 1.00 89.00 73 THR A N 1
ATOM 546 C CA . THR A 1 73 ? -6.116 -3.629 10.051 1.00 89.00 73 THR A CA 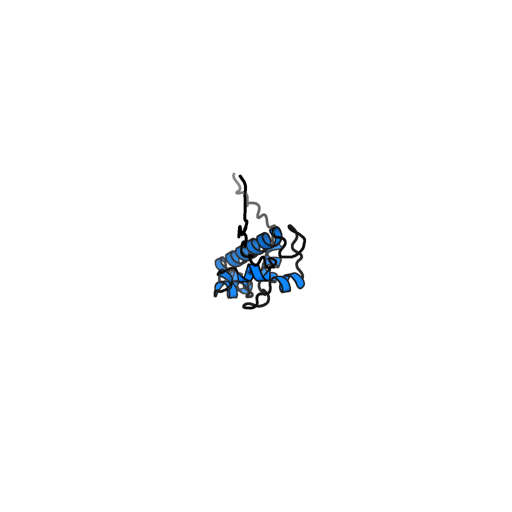1
ATOM 547 C C . THR A 1 73 ? -6.309 -3.297 11.526 1.00 89.00 73 THR A C 1
ATOM 549 O O . THR A 1 73 ? -7.422 -3.420 12.024 1.00 89.00 73 THR A O 1
ATOM 552 N N . SER A 1 74 ? -5.287 -2.795 12.229 1.00 86.88 74 SER A N 1
ATOM 553 C CA . SER A 1 74 ? -5.414 -2.450 13.657 1.00 86.88 74 SER A CA 1
ATOM 554 C C . SER A 1 74 ? -6.473 -1.367 13.911 1.00 86.88 74 SER A C 1
ATOM 556 O O . SER A 1 74 ? -7.176 -1.391 14.929 1.00 86.88 74 SER A O 1
ATOM 558 N N . GLN A 1 75 ? -6.645 -0.472 12.938 1.00 86.50 75 GLN A N 1
ATOM 559 C CA . GLN A 1 75 ? -7.656 0.583 12.912 1.00 86.50 75 GLN A CA 1
ATOM 560 C C . GLN A 1 75 ? -9.036 0.122 12.393 1.00 86.50 75 GLN A C 1
ATOM 562 O O . GLN A 1 75 ? -9.938 0.946 12.293 1.00 86.50 75 GLN A O 1
ATOM 567 N N . ALA A 1 76 ? -9.225 -1.170 12.083 1.00 84.75 76 ALA A N 1
ATOM 568 C CA . ALA A 1 76 ? -10.458 -1.732 11.509 1.00 84.75 76 ALA A CA 1
ATOM 569 C C . ALA A 1 76 ? -10.908 -1.046 10.195 1.00 84.75 76 ALA A C 1
ATOM 571 O O . ALA A 1 76 ? -12.095 -0.921 9.910 1.00 84.75 76 ALA A O 1
ATOM 572 N N . LEU A 1 77 ? -9.952 -0.591 9.373 1.00 85.81 77 LEU A N 1
ATOM 573 C CA . LEU A 1 77 ? -10.227 0.076 8.089 1.00 85.81 77 LEU A CA 1
ATOM 574 C C . LEU A 1 77 ? -10.460 -0.909 6.935 1.00 85.81 77 LEU A C 1
ATOM 576 O O . LEU A 1 77 ? -10.971 -0.517 5.888 1.00 85.81 77 LEU A O 1
ATOM 580 N N . LEU A 1 78 ? -10.037 -2.167 7.099 1.00 84.75 78 LEU A N 1
ATOM 581 C CA . LEU A 1 78 ? -10.125 -3.231 6.087 1.00 84.75 78 LEU A CA 1
ATOM 582 C C . LEU A 1 78 ? -11.274 -4.219 6.356 1.00 84.75 78 LEU A C 1
ATOM 584 O O . LEU A 1 78 ? -11.315 -5.288 5.751 1.00 84.75 78 LEU A O 1
ATOM 588 N N . GLY A 1 79 ? -12.178 -3.871 7.274 1.00 81.25 79 GLY A N 1
ATOM 589 C CA . GLY A 1 79 ? -13.286 -4.701 7.742 1.00 81.25 79 GLY A CA 1
ATOM 590 C C . GLY A 1 79 ? -13.365 -4.728 9.268 1.00 81.25 79 GLY A C 1
ATOM 591 O O . GLY A 1 79 ? -12.593 -4.061 9.956 1.00 81.25 79 GLY A O 1
ATOM 592 N N . ASP A 1 80 ? -14.271 -5.546 9.799 1.00 77.12 80 ASP A N 1
ATOM 593 C CA . ASP A 1 80 ? -14.562 -5.592 11.241 1.00 77.12 80 ASP A CA 1
ATOM 594 C C . ASP A 1 80 ? -13.444 -6.244 12.074 1.00 77.12 80 ASP A C 1
ATOM 596 O O . ASP A 1 80 ? -13.367 -6.084 13.296 1.00 77.12 80 ASP A O 1
ATOM 600 N N . HIS A 1 81 ? -12.548 -6.989 11.425 1.00 78.50 81 HIS A N 1
ATOM 601 C CA . HIS A 1 81 ? -11.473 -7.710 12.093 1.00 78.50 81 HIS A CA 1
ATOM 602 C C . HIS A 1 81 ? -10.208 -6.858 12.229 1.00 78.50 81 HIS A C 1
ATOM 604 O O . HIS A 1 81 ? -9.645 -6.382 11.248 1.00 78.50 81 HIS A O 1
ATOM 610 N N . ARG A 1 82 ? -9.696 -6.757 13.462 1.00 82.38 82 ARG A N 1
ATOM 611 C CA . ARG A 1 82 ? -8.484 -5.977 13.781 1.00 82.38 82 ARG A CA 1
ATOM 612 C C . ARG A 1 82 ? -7.163 -6.732 13.642 1.00 82.38 82 ARG A C 1
ATOM 614 O O . ARG A 1 82 ? -6.097 -6.127 13.717 1.00 82.38 82 ARG A O 1
ATOM 621 N N . LEU A 1 83 ? -7.229 -8.049 13.452 1.00 83.56 83 LEU A N 1
ATOM 622 C CA . LEU A 1 83 ? -6.063 -8.945 13.415 1.00 83.56 83 LEU A CA 1
ATOM 623 C C . LEU A 1 83 ? -6.016 -9.833 12.169 1.00 83.56 83 LEU A C 1
ATOM 625 O O . LEU A 1 83 ? -4.999 -10.470 11.906 1.00 83.56 83 LEU A O 1
ATOM 629 N N . VAL A 1 84 ? -7.111 -9.896 11.411 1.00 82.38 84 VAL A N 1
ATOM 630 C CA . VAL A 1 84 ? -7.246 -10.781 10.255 1.00 82.38 84 VAL A CA 1
ATOM 631 C C . VAL A 1 84 ? -7.486 -9.928 9.026 1.00 82.38 84 VAL A C 1
ATOM 633 O O . VAL A 1 84 ? -8.427 -9.142 8.987 1.00 82.38 84 VAL A O 1
ATOM 636 N N . ILE A 1 85 ? -6.647 -10.121 8.011 1.00 85.00 85 ILE A N 1
ATOM 637 C CA . ILE A 1 85 ? -6.836 -9.528 6.690 1.00 85.00 85 ILE A CA 1
ATOM 638 C C . ILE A 1 85 ? -7.384 -10.614 5.780 1.00 85.00 85 ILE A C 1
ATOM 640 O O . ILE A 1 85 ? -6.688 -11.584 5.468 1.00 85.00 85 ILE A O 1
ATOM 644 N N . LYS A 1 86 ? -8.629 -10.447 5.343 1.00 85.44 86 LYS A N 1
ATOM 645 C CA . LYS A 1 86 ? -9.208 -11.295 4.308 1.00 85.44 86 LYS A CA 1
ATOM 646 C C . LYS A 1 86 ? -8.698 -10.812 2.952 1.00 85.44 86 LYS A C 1
ATOM 648 O O . LYS A 1 86 ? -8.806 -9.638 2.614 1.00 85.44 86 LYS A O 1
ATOM 653 N N . VAL A 1 87 ? -8.045 -11.707 2.219 1.00 84.75 87 VAL A N 1
ATOM 654 C CA . VAL A 1 87 ? -7.436 -11.395 0.924 1.00 84.75 87 VAL A CA 1
ATOM 655 C C . VAL A 1 87 ? -8.370 -11.854 -0.186 1.00 84.75 87 VAL A C 1
ATOM 657 O O . VAL A 1 87 ? -8.259 -12.968 -0.694 1.00 84.75 87 VAL A O 1
ATOM 660 N N . ASP A 1 88 ? -9.293 -10.979 -0.554 1.00 85.31 88 ASP A N 1
ATOM 661 C CA . ASP A 1 88 ? -10.301 -11.211 -1.585 1.00 85.31 88 ASP A CA 1
ATOM 662 C C . ASP A 1 88 ? -10.448 -9.986 -2.507 1.00 85.31 88 ASP A C 1
ATOM 664 O O . ASP A 1 88 ? -9.611 -9.072 -2.499 1.00 85.31 88 ASP A O 1
ATOM 668 N N . ASP A 1 89 ? -11.449 -10.005 -3.385 1.00 84.06 89 ASP A N 1
ATOM 669 C CA . ASP A 1 89 ? -11.656 -8.921 -4.343 1.00 84.06 89 ASP A CA 1
ATOM 670 C C . ASP A 1 89 ? -12.109 -7.622 -3.651 1.00 84.06 89 ASP A C 1
ATOM 672 O O . ASP A 1 89 ? -11.676 -6.539 -4.061 1.00 84.06 89 ASP A O 1
ATOM 676 N N . ASP A 1 90 ? -12.836 -7.720 -2.530 1.00 84.69 90 ASP A N 1
ATOM 677 C CA . ASP A 1 90 ? -13.296 -6.567 -1.750 1.00 84.69 90 ASP A CA 1
ATOM 678 C C . ASP A 1 90 ? -12.107 -5.815 -1.152 1.00 84.69 90 ASP A C 1
ATOM 680 O O . ASP A 1 90 ? -12.046 -4.588 -1.228 1.00 84.69 90 ASP A O 1
ATOM 684 N N . LEU A 1 91 ? -11.082 -6.528 -0.668 1.00 86.19 91 LEU A N 1
ATOM 685 C CA . LEU A 1 91 ? -9.840 -5.902 -0.201 1.00 86.19 91 LEU A CA 1
ATOM 686 C C . LEU A 1 91 ? -9.179 -5.067 -1.308 1.00 86.19 91 LEU A C 1
ATOM 688 O O . LEU A 1 91 ? -8.714 -3.951 -1.070 1.00 86.19 91 LEU A O 1
ATOM 692 N N . ARG A 1 92 ? -9.148 -5.577 -2.546 1.00 85.44 92 ARG A N 1
ATOM 693 C CA . ARG A 1 92 ? -8.593 -4.834 -3.693 1.00 85.44 92 ARG A CA 1
ATOM 694 C C . ARG A 1 92 ? -9.437 -3.612 -4.042 1.00 85.44 92 ARG A C 1
ATOM 696 O O . ARG A 1 92 ? -8.893 -2.641 -4.569 1.00 85.44 92 ARG A O 1
ATOM 703 N N . HIS A 1 93 ? -10.742 -3.669 -3.795 1.00 85.81 93 HIS A N 1
ATOM 704 C CA . HIS A 1 93 ? -11.649 -2.541 -3.964 1.00 85.81 93 HIS A CA 1
ATOM 705 C C . HIS A 1 93 ? -11.489 -1.492 -2.856 1.00 85.81 93 HIS A C 1
ATOM 707 O O . HIS A 1 93 ? -11.451 -0.304 -3.172 1.00 85.81 93 HIS A O 1
ATOM 713 N N . LEU A 1 94 ? -11.306 -1.909 -1.601 1.00 86.62 94 LEU A N 1
ATOM 714 C CA . LEU A 1 94 ? -11.060 -1.030 -0.450 1.00 86.62 94 LEU A CA 1
ATOM 715 C C . LEU A 1 94 ? -9.719 -0.298 -0.544 1.00 86.62 94 LEU A C 1
ATOM 717 O O . LEU A 1 94 ? -9.614 0.871 -0.185 1.00 86.62 94 LEU A O 1
ATOM 721 N N . LEU A 1 95 ? -8.693 -0.973 -1.063 1.00 88.25 95 LEU A N 1
ATOM 722 C CA . LEU A 1 95 ? -7.368 -0.391 -1.282 1.00 88.25 95 LEU A CA 1
ATOM 723 C C . LEU A 1 95 ? -7.276 0.421 -2.583 1.00 88.25 95 LEU A C 1
ATOM 725 O O . LEU A 1 95 ? -6.198 0.884 -2.948 1.00 88.25 95 LEU A O 1
ATOM 729 N N . ARG A 1 96 ? -8.378 0.580 -3.324 1.00 87.56 96 ARG A N 1
ATOM 730 C CA . ARG A 1 96 ? -8.387 1.368 -4.557 1.00 87.56 96 ARG A CA 1
ATOM 731 C C . ARG A 1 96 ? -8.312 2.851 -4.220 1.00 87.56 96 ARG A C 1
ATOM 733 O O . ARG A 1 96 ? -9.148 3.367 -3.486 1.00 87.56 96 ARG A O 1
ATOM 740 N N . THR A 1 97 ? -7.389 3.566 -4.853 1.00 83.81 97 THR A N 1
ATOM 741 C CA . THR A 1 97 ? -7.364 5.036 -4.798 1.00 83.81 97 THR A CA 1
ATOM 742 C C . THR A 1 97 ? -7.871 5.628 -6.106 1.00 83.81 97 THR A C 1
ATOM 744 O O . THR A 1 97 ? -7.755 5.013 -7.167 1.00 83.81 97 THR A O 1
ATOM 747 N N . HIS A 1 98 ? -8.419 6.845 -6.052 1.00 78.69 98 HIS A N 1
ATOM 748 C CA . HIS A 1 98 ? -8.901 7.535 -7.253 1.00 78.69 98 HIS A CA 1
ATOM 749 C C . HIS A 1 98 ? -7.768 7.824 -8.255 1.00 78.69 98 HIS A C 1
ATOM 751 O O . HIS A 1 98 ? -7.988 7.804 -9.459 1.00 78.69 98 HIS A O 1
ATOM 757 N N . LYS A 1 99 ? -6.543 8.044 -7.758 1.00 80.06 99 LYS A N 1
ATOM 758 C CA . LYS A 1 99 ? -5.378 8.408 -8.578 1.00 80.06 99 LYS A CA 1
ATOM 759 C C . LYS A 1 99 ? -4.609 7.215 -9.149 1.00 80.06 99 LYS A C 1
ATOM 761 O O . LYS A 1 99 ? -4.088 7.320 -10.252 1.00 80.06 99 LYS A O 1
ATOM 766 N N . LEU A 1 100 ? -4.493 6.117 -8.399 1.00 82.69 100 LEU A N 1
ATOM 767 C CA . LEU A 1 100 ? -3.633 4.978 -8.763 1.00 82.69 100 LEU A CA 1
ATOM 768 C C . LEU A 1 100 ? -4.426 3.722 -9.137 1.00 82.69 100 LEU A C 1
ATOM 770 O O . LEU A 1 100 ? -3.853 2.742 -9.607 1.00 82.69 100 LEU A O 1
ATOM 774 N N . GLY A 1 101 ? -5.742 3.723 -8.925 1.00 86.69 101 GLY A N 1
ATOM 775 C CA . GLY A 1 101 ? -6.579 2.564 -9.194 1.00 86.69 101 GLY A CA 1
ATOM 776 C C . GLY A 1 101 ? -6.320 1.420 -8.213 1.00 86.69 101 GLY A C 1
ATOM 777 O O . GLY A 1 101 ? -6.089 1.645 -7.022 1.00 86.69 101 GLY A O 1
ATOM 778 N N . ARG A 1 102 ? -6.465 0.179 -8.697 1.00 87.31 102 ARG A N 1
ATOM 779 C CA . ARG A 1 102 ? -6.337 -1.043 -7.885 1.00 87.31 102 ARG A CA 1
ATOM 780 C C . ARG A 1 102 ? -4.854 -1.414 -7.737 1.00 87.31 102 ARG A C 1
ATOM 782 O O . ARG A 1 102 ? -4.138 -1.386 -8.737 1.00 87.31 102 ARG A O 1
ATOM 789 N N . PRO A 1 103 ? -4.391 -1.825 -6.547 1.00 88.75 103 PRO A N 1
ATOM 790 C CA . PRO A 1 103 ? -2.991 -2.184 -6.347 1.00 88.75 103 PRO A CA 1
ATOM 791 C C . PRO A 1 103 ? -2.648 -3.508 -7.050 1.00 88.75 103 PRO A C 1
ATOM 793 O O . PRO A 1 103 ? -2.990 -4.593 -6.575 1.00 88.75 103 PRO A O 1
ATOM 796 N N . ALA A 1 104 ? -1.936 -3.438 -8.178 1.00 86.88 104 ALA A N 1
ATOM 797 C CA . ALA A 1 104 ? -1.451 -4.615 -8.908 1.00 86.88 104 ALA A CA 1
ATOM 798 C C . ALA A 1 104 ? -0.347 -5.355 -8.130 1.00 86.88 104 ALA A C 1
ATOM 800 O O . ALA A 1 104 ? -0.215 -6.579 -8.208 1.00 86.88 104 ALA A O 1
ATOM 801 N N . SER A 1 105 ? 0.409 -4.616 -7.321 1.00 86.25 105 SER A N 1
ATOM 802 C CA . SER A 1 105 ? 1.424 -5.130 -6.399 1.00 86.25 105 SER A CA 1
ATOM 803 C C . SER A 1 105 ? 0.886 -6.046 -5.304 1.00 86.25 105 SER A C 1
ATOM 805 O O . SER A 1 105 ? 1.651 -6.870 -4.801 1.00 86.25 105 SER A O 1
ATOM 807 N N . LEU A 1 106 ? -0.398 -5.947 -4.936 1.00 86.88 106 LEU A N 1
ATOM 808 C CA . LEU A 1 106 ? -0.960 -6.665 -3.788 1.00 86.88 106 LEU A CA 1
ATOM 809 C C . LEU A 1 106 ? -0.695 -8.174 -3.882 1.00 86.88 106 LEU A C 1
ATOM 811 O O . LEU A 1 106 ? -0.240 -8.789 -2.921 1.00 86.88 106 LEU A O 1
ATOM 815 N N . ALA A 1 107 ? -0.879 -8.756 -5.073 1.00 84.31 107 ALA A N 1
ATOM 816 C CA . ALA A 1 107 ? -0.599 -10.168 -5.333 1.00 84.31 107 ALA A CA 1
ATOM 817 C C . ALA A 1 107 ? 0.862 -10.543 -5.024 1.00 84.31 107 ALA A C 1
ATOM 819 O O . ALA A 1 107 ? 1.127 -11.590 -4.440 1.00 84.31 107 ALA A O 1
ATOM 820 N N . THR A 1 108 ? 1.807 -9.658 -5.351 1.00 85.12 108 THR A N 1
ATOM 821 C CA . THR A 1 108 ? 3.237 -9.849 -5.064 1.00 85.12 108 THR A CA 1
ATOM 822 C C . THR A 1 108 ? 3.509 -9.814 -3.562 1.00 85.12 108 THR A C 1
ATOM 824 O O . THR A 1 108 ? 4.258 -10.648 -3.057 1.00 85.12 108 THR A O 1
ATOM 827 N N . VAL A 1 109 ? 2.869 -8.892 -2.835 1.00 85.69 109 VAL A N 1
ATOM 828 C CA . VAL A 1 109 ? 2.992 -8.776 -1.372 1.00 85.69 109 VAL A CA 1
ATOM 829 C C . VAL A 1 109 ? 2.496 -10.051 -0.681 1.00 85.69 109 VAL A C 1
ATOM 831 O O . VAL A 1 109 ? 3.185 -10.587 0.186 1.00 85.69 109 VAL A O 1
ATOM 834 N N . ILE A 1 110 ? 1.344 -10.575 -1.112 1.00 84.12 110 ILE A N 1
ATOM 835 C CA . ILE A 1 110 ? 0.734 -11.800 -0.571 1.00 84.12 110 ILE A CA 1
ATOM 836 C C . ILE A 1 110 ? 1.615 -13.023 -0.858 1.00 84.12 110 ILE A C 1
ATOM 838 O O . ILE A 1 110 ? 1.930 -13.793 0.050 1.00 84.12 110 ILE A O 1
ATOM 842 N N . VAL A 1 111 ? 2.046 -13.200 -2.113 1.00 82.75 111 VAL A N 1
ATOM 843 C CA . VAL A 1 111 ? 2.881 -14.342 -2.525 1.00 82.75 111 VAL A CA 1
ATOM 844 C C . VAL A 1 111 ? 4.238 -14.314 -1.832 1.00 82.75 111 VAL A C 1
ATOM 846 O O . VAL A 1 111 ? 4.711 -15.360 -1.397 1.00 82.75 111 VAL A O 1
ATOM 849 N N . SER A 1 112 ? 4.837 -13.133 -1.646 1.00 74.94 112 SER A N 1
ATOM 850 C CA . SER A 1 112 ? 6.098 -13.008 -0.909 1.00 74.94 112 SER A CA 1
ATOM 851 C C . SER A 1 112 ? 6.006 -13.553 0.520 1.00 74.94 112 SER A C 1
ATOM 853 O O . SER A 1 112 ? 7.040 -13.899 1.088 1.00 74.94 112 SER A O 1
ATOM 855 N N . HIS A 1 113 ? 4.807 -13.639 1.108 1.00 62.41 113 HIS A N 1
ATOM 856 C CA . HIS A 1 113 ? 4.625 -14.186 2.448 1.00 62.41 113 HIS A CA 1
ATOM 857 C C . HIS A 1 113 ? 4.570 -15.720 2.486 1.00 62.41 113 HIS A C 1
ATOM 859 O O . HIS A 1 113 ? 4.850 -16.299 3.533 1.00 62.41 113 HIS A O 1
ATOM 865 N N . LYS A 1 114 ? 4.283 -16.384 1.355 1.00 58.88 114 LYS A N 1
ATOM 866 C CA . LYS A 1 114 ? 4.230 -17.854 1.255 1.00 58.88 114 LYS A CA 1
ATOM 867 C C . LYS A 1 114 ? 5.607 -18.533 1.241 1.00 58.88 114 LYS A C 1
ATOM 869 O O . LYS A 1 114 ? 5.670 -19.755 1.168 1.00 58.88 114 LYS A O 1
ATOM 874 N N . SER A 1 115 ? 6.714 -17.791 1.328 1.00 46.47 115 SER A N 1
ATOM 875 C CA . SER A 1 115 ? 8.064 -18.364 1.259 1.00 46.47 115 SER A CA 1
ATOM 876 C C . SER A 1 115 ? 8.878 -18.115 2.530 1.00 46.47 115 SER A C 1
ATOM 878 O O . SER A 1 115 ? 9.553 -17.094 2.640 1.00 46.47 115 SER A O 1
ATOM 880 N N . ARG A 1 116 ? 8.839 -19.083 3.458 1.00 47.69 116 ARG A N 1
ATOM 881 C CA . ARG A 1 116 ? 9.974 -19.647 4.231 1.00 47.69 116 ARG A CA 1
ATOM 882 C C . ARG A 1 116 ? 9.430 -20.800 5.099 1.00 47.69 116 ARG A C 1
ATOM 884 O O . ARG A 1 116 ? 8.384 -20.629 5.713 1.00 47.69 116 ARG A O 1
ATOM 891 N N . PRO A 1 117 ? 10.103 -21.964 5.107 1.00 47.53 117 PRO A N 1
ATOM 892 C CA . PRO A 1 117 ? 11.438 -22.036 5.681 1.00 47.53 117 PRO A CA 1
ATOM 893 C C . PRO A 1 117 ? 12.461 -22.650 4.721 1.00 47.53 117 PRO A C 1
ATOM 895 O O . PRO A 1 117 ? 12.228 -23.682 4.108 1.00 47.53 117 PRO A O 1
ATOM 898 N N . PHE A 1 118 ? 13.641 -22.043 4.643 1.00 48.50 118 PHE A N 1
ATOM 899 C CA . PHE A 1 118 ? 14.851 -22.821 4.415 1.00 48.50 118 PHE A CA 1
ATOM 900 C C . PHE A 1 118 ? 15.801 -22.426 5.532 1.00 48.50 118 PHE A C 1
ATOM 902 O O . PHE A 1 118 ? 16.457 -21.384 5.479 1.00 48.50 118 PHE A O 1
ATOM 909 N N . ILE A 1 119 ? 15.760 -23.210 6.607 1.00 54.28 119 ILE A N 1
ATOM 910 C CA . ILE A 1 119 ? 16.863 -23.261 7.552 1.00 54.28 119 ILE A CA 1
ATOM 911 C C . ILE A 1 119 ? 17.997 -23.906 6.756 1.00 54.28 119 ILE A C 1
ATOM 913 O O . ILE A 1 119 ? 18.043 -25.123 6.610 1.00 54.28 119 ILE A O 1
ATOM 917 N N . ALA A 1 120 ? 18.870 -23.086 6.175 1.00 51.38 120 ALA A N 1
ATOM 918 C CA . ALA A 1 120 ? 20.193 -23.558 5.811 1.00 51.38 120 ALA A CA 1
ATOM 919 C C . ALA A 1 120 ? 20.943 -23.729 7.136 1.00 51.38 120 ALA A C 1
ATOM 921 O O . ALA A 1 120 ? 21.561 -22.785 7.626 1.00 51.38 120 ALA A O 1
ATOM 922 N N . SER A 1 121 ? 20.775 -24.891 7.772 1.00 52.25 121 SER A N 1
ATOM 923 C CA . SER A 1 121 ? 21.596 -25.279 8.913 1.00 52.25 121 SER A CA 1
ATOM 924 C C . SER A 1 121 ? 23.048 -25.248 8.467 1.00 52.25 121 SER A C 1
ATOM 926 O O . SER A 1 121 ? 23.418 -25.852 7.462 1.00 52.25 121 SER A O 1
ATOM 928 N N . SER A 1 122 ? 23.829 -24.480 9.210 1.00 54.53 122 SER A N 1
ATOM 929 C CA . SER A 1 122 ? 25.261 -24.289 9.087 1.00 54.53 122 SER A CA 1
ATOM 930 C C . SER A 1 122 ? 25.981 -25.587 8.723 1.00 54.53 122 SER A C 1
ATOM 932 O O . SER A 1 122 ? 25.888 -26.580 9.443 1.00 54.53 122 SER A O 1
ATOM 934 N N . GLN A 1 123 ? 26.728 -25.562 7.620 1.00 51.22 123 GLN A N 1
ATOM 935 C CA . GLN A 1 123 ? 27.728 -26.576 7.321 1.00 51.22 123 GLN A CA 1
ATOM 936 C C . GLN A 1 123 ? 28.774 -26.544 8.444 1.00 51.22 123 GLN A C 1
ATOM 938 O O . GLN A 1 123 ? 29.533 -25.585 8.578 1.00 51.22 123 GLN A O 1
ATOM 943 N N . ILE A 1 124 ? 28.744 -27.572 9.287 1.00 57.53 124 ILE A N 1
ATOM 944 C CA . ILE A 1 124 ? 29.713 -27.834 10.349 1.00 57.53 124 ILE A CA 1
ATOM 945 C C . ILE A 1 124 ? 31.065 -28.092 9.675 1.00 57.53 124 ILE A C 1
ATOM 947 O O . ILE A 1 124 ? 31.184 -28.981 8.833 1.00 57.53 124 ILE A O 1
ATOM 951 N N . ALA A 1 125 ? 32.073 -27.289 10.012 1.00 62.69 125 ALA A N 1
ATOM 952 C CA . ALA A 1 125 ? 33.454 -27.550 9.625 1.00 62.69 125 ALA A CA 1
ATOM 953 C C . ALA A 1 125 ? 33.949 -28.829 10.330 1.00 62.69 125 ALA A C 1
ATOM 955 O O . ALA A 1 125 ? 33.741 -28.947 11.541 1.00 62.69 125 ALA A O 1
ATOM 956 N N . PRO A 1 126 ? 34.611 -29.776 9.642 1.00 63.09 126 PRO A N 1
ATOM 957 C CA . PRO A 1 126 ? 35.263 -30.879 10.331 1.00 63.09 126 PRO A CA 1
ATOM 958 C C . PRO A 1 126 ? 36.555 -30.384 10.999 1.00 63.09 126 PRO A C 1
ATOM 960 O O . PRO A 1 126 ? 37.477 -29.920 10.327 1.00 63.09 126 PRO A O 1
ATOM 963 N N . LEU A 1 127 ? 36.615 -30.487 12.330 1.00 60.81 127 LEU A N 1
ATOM 964 C CA . LEU A 1 127 ? 37.870 -30.505 13.081 1.00 60.81 127 LEU A CA 1
ATOM 965 C C . LEU A 1 127 ? 38.392 -31.948 13.117 1.00 60.81 127 LEU A C 1
ATOM 967 O O . LEU A 1 127 ? 37.687 -32.831 13.597 1.00 60.81 127 LEU A O 1
ATOM 971 N N . GLY A 1 128 ? 39.650 -32.134 12.716 1.00 66.94 128 GLY A N 1
ATOM 972 C CA . GLY A 1 128 ? 40.509 -33.213 13.208 1.00 66.94 128 GLY A CA 1
ATOM 973 C C . GLY A 1 128 ? 40.599 -34.469 12.342 1.00 66.94 128 GLY A C 1
ATOM 974 O O . GLY A 1 128 ? 39.680 -35.280 12.319 1.00 66.94 128 GLY A O 1
ATOM 975 N N . THR A 1 129 ? 41.766 -34.652 11.724 1.00 56.44 129 THR A N 1
ATOM 976 C CA . THR A 1 129 ? 42.753 -35.676 12.128 1.00 56.44 129 THR A CA 1
ATOM 977 C C . THR A 1 129 ? 44.138 -35.196 11.740 1.00 56.44 129 THR A C 1
ATOM 979 O O . THR A 1 129 ? 44.254 -34.667 10.612 1.00 56.44 129 THR A O 1
#